Protein 6KZ1 (pdb70)

InterPro domains:
  IPR001478 PDZ domain [PF00595] (142-215)
  IPR001478 PDZ domain [PF00595] (287-356)
  IPR001478 PDZ domain [PF00595] (818-886)
  IPR001478 PDZ domain [PS50106] (140-215)
  IPR001478 PDZ domain [PS50106] (279-349)
  IPR001478 PDZ domain [PS50106] (816-887)
  IPR001478 PDZ domain [SM00228] (150-222)
  IPR001478 PDZ domain [SM00228] (288-360)
  IPR001478 PDZ domain [SM00228] (824-904)
  IPR033028 Whirlin, harmonin_N-like domain 2 [cd07357] (419-499)
  IPR036034 PDZ superfamily [G3DSA:2.30.42.10] (132-227)
  IPR036034 PDZ superfamily [G3DSA:2.30.42.10] (259-383)
  IPR036034 PDZ superfamily [G3DSA:2.30.42.10] (811-905)
  IPR036034 PDZ superfamily [SSF50156] (135-240)
  IPR036034 PDZ superfamily [SSF50156] (268-376)
  IPR036034 PDZ superfamily [SSF50156] (805-889)
  IPR047056 Whirlin, harmonin_N-like domain 1 [cd07356] (37-112)
  IPR051844 Sensory Perception USH2 Compl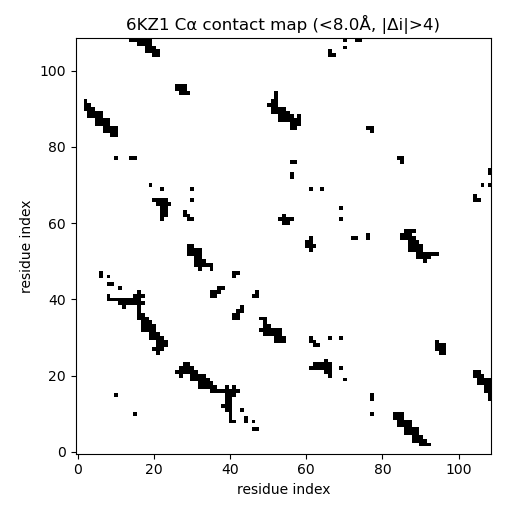ex Protein [PTHR23116] (30-905)

Foldseek 3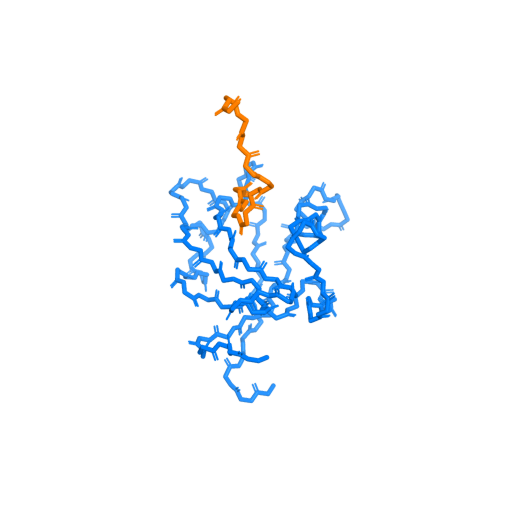Di:
DPFKDKAKFFQPAPAQQWDWDEDCPDQQNFIFTQDHDPRGRVVVRPPDDGQKTFQAKQNHGRHPPGPVRVVVVVVCQSPDPPDRIIITIIGNDGDGD/DPDDDDDPDDDD

Structure (mmCIF, N/CA/C/O backbone):
data_6KZ1
#
_entry.id   6KZ1
#
_cell.length_a   51.974
_cell.length_b   51.974
_cell.length_c   70.445
_cell.angle_alpha   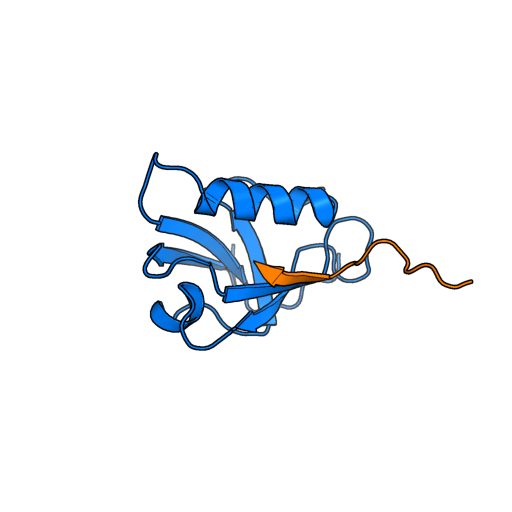90.000
_cell.angle_beta   90.000
_cell.angle_gamma   120.000
#
_symmetry.space_group_name_H-M   'P 31 2 1'
#
loop_
_entity.id
_entity.type
_entity.pdbx_description
1 polymer Whirlin
2 polymer 'Myosin XVa'
3 water water
#
loop_
_atom_site.group_PDB
_atom_site.id
_atom_site.type_symbol
_atom_site.label_atom_id
_atom_site.label_alt_id
_atom_site.label_comp_id
_atom_site.label_asym_id
_atom_site.label_entity_id
_atom_site.label_seq_id
_atom_site.pdbx_PDB_ins_code
_atom_site.Cartn_x
_atom_site.Cartn_y
_atom_site.Cartn_z
_atom_site.occupancy
_atom_site.B_iso_or_equiv
_atom_site.auth_seq_id
_atom_site.auth_comp_id
_atom_site.auth_asym_id
_atom_site.auth_atom_id
_atom_site.pdbx_PDB_model_num
ATOM 1 N N . GLY A 1 17 ? -3.690 15.670 13.963 1.00 73.13 811 GLY A N 1
ATOM 2 C CA . GLY A 1 17 ? -3.221 16.343 15.146 1.00 68.45 811 GLY A CA 1
ATOM 3 C C . GLY A 1 17 ? -4.077 17.508 15.440 1.00 57.58 811 GLY A C 1
ATOM 4 O O . GLY A 1 17 ? -4.909 17.891 14.613 1.00 48.56 811 GLY A O 1
ATOM 5 N N . PRO A 1 18 ? -3.856 18.090 16.699 1.00 44.24 812 PRO A N 1
ATOM 6 C CA . PRO A 1 18 ? -4.793 19.158 16.998 1.00 34.79 812 PRO A CA 1
ATOM 7 C C . PRO A 1 18 ? -4.793 20.223 15.954 1.00 36.95 812 PRO A C 1
ATOM 8 O O . PRO A 1 18 ? -3.752 20.596 15.500 1.00 35.37 812 PRO A O 1
ATOM 12 N N . GLY A 1 19 ? -5.969 20.686 15.597 1.00 36.94 813 GLY A N 1
ATOM 13 C CA . GLY A 1 19 ? -6.096 21.805 14.724 1.00 36.63 813 GLY A CA 1
ATOM 14 C C . GLY A 1 19 ? -6.334 21.458 13.268 1.00 32.58 813 GLY A C 1
ATOM 15 O O . GLY A 1 19 ? -6.489 22.336 12.493 1.00 35.53 813 GLY A O 1
ATOM 16 N N . SER A 1 20 ? -6.341 20.192 12.922 1.00 26.28 814 SER A N 1
ATOM 17 C CA . SER A 1 20 ? -6.579 19.803 11.551 1.00 24.35 814 SER A CA 1
ATOM 18 C C . SER A 1 20 ? -7.966 19.226 11.304 1.00 26.47 814 SER A C 1
ATOM 19 O O . SER A 1 20 ? -8.555 18.649 12.181 1.00 26.11 814 SER A O 1
ATOM 22 N N . THR A 1 21 ? -8.469 19.461 10.099 1.00 24.04 815 THR A N 1
ATOM 23 C CA . THR A 1 21 ? -9.810 19.003 9.717 1.00 26.63 815 THR A CA 1
ATOM 24 C C . THR A 1 21 ? -9.700 18.392 8.351 1.00 28.99 815 THR A C 1
ATOM 25 O O . THR A 1 21 ? -9.065 18.960 7.474 1.00 25.80 815 THR A O 1
ATOM 29 N N . LEU A 1 22 ? -10.326 17.236 8.146 1.00 27.47 816 LEU A N 1
ATOM 30 C CA . LEU A 1 22 ? -10.377 16.668 6.815 1.00 28.77 816 LEU A CA 1
ATOM 31 C C . LEU A 1 22 ? -11.641 17.150 6.131 1.00 27.30 816 LEU A C 1
ATOM 32 O O . LEU A 1 22 ? -12.725 16.915 6.618 1.00 29.45 816 LEU A O 1
ATOM 37 N N . VAL A 1 23 ? -11.466 17.852 5.008 1.00 23.23 817 VAL A N 1
ATOM 38 C CA . VAL A 1 23 ? -12.572 18.405 4.211 1.00 23.85 817 VAL A CA 1
ATOM 39 C C . VAL A 1 23 ? -12.709 17.716 2.851 1.00 25.90 817 VAL A C 1
ATOM 40 O O . VAL A 1 23 ? -11.771 17.692 2.052 1.00 25.07 817 VAL A O 1
ATOM 44 N N . ARG A 1 24 ? -13.867 17.125 2.608 1.00 22.65 818 ARG A N 1
ATOM 45 C CA . ARG A 1 24 ? -14.097 16.483 1.315 1.00 20.38 818 ARG A CA 1
ATOM 46 C C . ARG A 1 24 ? -14.877 17.430 0.420 1.00 25.04 818 ARG A C 1
ATOM 47 O O . ARG A 1 24 ? -16.043 17.745 0.687 1.00 26.11 818 ARG A O 1
ATOM 55 N N . VAL A 1 25 ? -14.240 17.875 -0.668 1.00 22.20 819 VAL A N 1
ATOM 56 C CA . VAL A 1 25 ? -14.834 18.855 -1.546 1.00 20.98 819 VAL A CA 1
ATOM 57 C C . VAL A 1 25 ? -15.365 18.162 -2.803 1.00 24.91 819 VAL A C 1
ATOM 58 O O . VAL A 1 25 ? -14.591 17.570 -3.553 1.00 23.32 819 VAL A O 1
ATOM 62 N N . LYS A 1 26 ? -16.683 18.199 -3.019 1.00 20.97 820 LYS A N 1
ATOM 63 C CA . LYS A 1 26 ? -17.264 17.657 -4.239 1.00 24.46 820 LYS A CA 1
ATOM 64 C C . LYS A 1 26 ? -16.841 18.475 -5.456 1.00 26.78 820 LYS A C 1
ATOM 65 O O . LYS A 1 26 ? -16.758 19.712 -5.384 1.00 25.65 820 LYS A O 1
ATOM 71 N N . LYS A 1 27 ? -16.552 17.790 -6.559 1.00 24.81 821 LYS A N 1
ATOM 72 C CA . LYS A 1 27 ? -16.191 18.470 -7.799 1.00 25.34 821 LYS A CA 1
ATOM 73 C C . LYS A 1 27 ? -17.460 18.977 -8.491 1.00 30.57 821 LYS A C 1
ATOM 74 O O . LYS A 1 27 ? -17.880 18.435 -9.521 1.00 38.18 821 LYS A O 1
ATOM 80 N N . SER A 1 28 ? -18.094 19.990 -7.897 1.00 29.88 822 SER A N 1
ATOM 81 C CA . SER A 1 28 ? -19.421 20.431 -8.317 1.00 29.94 822 SER A CA 1
ATOM 82 C C . SER A 1 28 ? -19.380 21.382 -9.501 1.00 33.10 822 SER A C 1
ATOM 83 O O . SER A 1 28 ? -20.396 21.567 -10.181 1.00 37.54 822 SER A O 1
ATOM 86 N N . ALA A 1 29 ? -18.220 21.976 -9.741 1.00 32.75 823 ALA A N 1
ATOM 87 C CA . ALA A 1 29 ? -18.030 22.972 -10.788 1.00 36.66 823 ALA A CA 1
ATOM 88 C C . ALA A 1 29 ? -16.867 22.560 -11.664 1.00 38.71 823 ALA A C 1
ATOM 89 O O . ALA A 1 29 ? -16.205 21.580 -11.372 1.00 39.81 823 ALA A O 1
ATOM 91 N N . ALA A 1 30 ? -16.602 23.308 -12.729 1.00 39.46 824 ALA A N 1
ATOM 92 C CA . ALA A 1 30 ? -15.518 22.950 -13.638 1.00 40.58 824 ALA A CA 1
ATOM 93 C C . ALA A 1 30 ? -14.115 23.255 -13.106 1.00 41.12 824 ALA A C 1
ATOM 94 O O . ALA A 1 30 ? -13.122 22.768 -13.653 1.00 39.06 824 ALA A O 1
ATOM 96 N N . THR A 1 31 ? -14.008 24.062 -12.043 1.00 35.41 825 THR A N 1
ATOM 97 C CA . THR A 1 31 ? -12.717 24.316 -11.421 1.00 33.10 825 THR A CA 1
ATOM 98 C C . THR A 1 31 ? -12.901 24.255 -9.927 1.00 27.11 825 THR A C 1
ATOM 99 O O . THR A 1 31 ? -14.024 24.204 -9.444 1.00 30.70 825 THR A O 1
ATOM 103 N N . LEU A 1 32 ? -11.790 24.238 -9.224 1.00 27.27 826 LEU A N 1
ATOM 104 C CA . LEU A 1 32 ? -11.817 24.250 -7.787 1.00 25.90 826 LEU A CA 1
ATOM 105 C C . LEU A 1 32 ? -12.191 25.641 -7.317 1.00 29.08 826 LEU A C 1
ATOM 106 O O . LEU A 1 32 ? -12.931 25.808 -6.347 1.00 33.81 826 LEU A O 1
ATOM 111 N N . GLY A 1 33 ? -11.663 26.643 -8.024 1.00 31.40 827 GLY A N 1
ATOM 112 C CA . GLY A 1 33 ? -11.977 28.032 -7.761 1.00 30.60 827 GLY A CA 1
ATOM 113 C C . GLY A 1 33 ? -11.267 28.523 -6.513 1.00 33.75 827 GLY A C 1
ATOM 114 O O . GLY A 1 33 ? -11.848 29.244 -5.706 1.00 36.00 827 GLY A O 1
ATOM 115 N N . ILE A 1 34 ? -10.020 28.108 -6.327 1.00 28.64 828 ILE A N 1
ATOM 116 C CA . ILE A 1 34 ? -9.200 28.702 -5.282 1.00 30.28 828 ILE A CA 1
ATOM 117 C C . ILE A 1 34 ? -7.878 29.153 -5.861 1.00 32.70 828 ILE A C 1
ATOM 118 O O . ILE A 1 34 ? -7.467 28.672 -6.932 1.00 30.74 828 ILE A O 1
ATOM 123 N N . ALA A 1 35 ? -7.271 30.128 -5.198 1.00 27.23 829 ALA A N 1
ATOM 124 C CA . ALA A 1 35 ? -5.873 30.483 -5.414 1.00 24.09 829 ALA A CA 1
ATOM 125 C C . ALA A 1 35 ? -5.089 30.038 -4.194 1.00 28.00 829 ALA A C 1
ATOM 126 O O . ALA A 1 35 ? -5.538 30.249 -3.047 1.00 26.97 829 ALA A O 1
ATOM 128 N N . ILE A 1 36 ? -3.908 29.465 -4.408 1.00 22.99 830 ILE A N 1
ATOM 129 C CA . ILE A 1 36 ? -3.052 29.083 -3.266 1.00 20.89 830 ILE A CA 1
ATOM 130 C C . ILE A 1 36 ? -1.664 29.702 -3.399 1.00 24.98 830 ILE A C 1
ATOM 131 O O . ILE A 1 36 ? -1.193 29.936 -4.534 1.00 26.88 830 ILE A O 1
ATOM 136 N N . GLU A 1 37 ? -1.030 29.957 -2.259 1.00 20.80 831 GLU A N 1
ATOM 137 C CA . GLU A 1 37 ? 0.293 30.546 -2.187 1.00 20.99 831 GLU A CA 1
ATOM 138 C C . GLU A 1 37 ? 1.149 29.697 -1.293 1.00 24.49 831 GLU A C 1
ATOM 139 O O . GLU A 1 37 ? 0.687 29.266 -0.250 1.00 27.83 831 GLU A O 1
ATOM 145 N N . GLY A 1 38 ? 2.416 29.518 -1.646 1.00 25.89 832 GLY A N 1
ATOM 146 C CA . GLY A 1 38 ? 3.332 28.886 -0.714 1.00 27.90 832 GLY A CA 1
ATOM 147 C C . GLY A 1 38 ? 3.759 27.494 -1.111 1.00 27.59 832 GLY A C 1
ATOM 148 O O . GLY A 1 38 ? 3.337 26.964 -2.149 1.00 28.45 832 GLY A O 1
ATOM 149 N N . GLY A 1 39 ? 4.588 26.889 -0.271 1.00 21.14 833 GLY A N 1
ATOM 150 C CA . GLY A 1 39 ? 5.212 25.629 -0.612 1.00 23.62 833 GLY A CA 1
ATOM 151 C C . GLY A 1 39 ? 6.617 25.663 -0.070 1.00 23.22 833 GLY A C 1
ATOM 152 O O . GLY A 1 39 ? 7.030 26.658 0.525 1.00 25.17 833 GLY A O 1
ATOM 153 N N . ALA A 1 40 ? 7.340 24.576 -0.284 1.00 25.30 834 ALA A N 1
ATOM 154 C CA . ALA A 1 40 ? 8.603 24.345 0.398 1.00 30.14 834 ALA A CA 1
ATOM 155 C C . ALA A 1 40 ? 9.615 25.447 0.101 1.00 35.39 834 ALA A C 1
ATOM 156 O O . ALA A 1 40 ? 9.684 25.963 -1.012 1.00 34.41 834 ALA A O 1
ATOM 158 N N . ASN A 1 41 ? 10.366 25.817 1.137 1.00 38.25 835 ASN A N 1
ATOM 159 C CA . ASN A 1 41 ? 11.395 26.854 1.065 1.00 50.13 835 ASN A CA 1
ATOM 160 C C . ASN A 1 41 ? 10.883 28.219 0.671 1.00 48.71 835 ASN A C 1
ATOM 161 O O . ASN A 1 41 ? 11.524 28.960 -0.079 1.00 50.65 835 ASN A O 1
ATOM 166 N N . THR A 1 42 ? 9.715 28.540 1.205 1.00 43.00 836 THR A N 1
ATOM 167 C CA . THR A 1 42 ? 9.173 29.875 1.138 1.00 39.95 836 THR A CA 1
ATOM 168 C C . THR A 1 42 ? 8.748 30.208 2.559 1.00 36.67 836 THR A C 1
ATOM 169 O O . THR A 1 42 ? 8.714 29.325 3.428 1.00 35.70 836 THR A O 1
ATOM 173 N N . ARG A 1 43 ? 8.438 31.472 2.804 1.00 35.82 837 ARG A N 1
ATOM 174 C CA . ARG A 1 43 ? 7.983 31.911 4.115 1.00 38.25 837 ARG A CA 1
ATOM 175 C C . ARG A 1 43 ? 6.668 31.241 4.506 1.00 37.21 837 ARG A C 1
ATOM 176 O O . ARG A 1 43 ? 6.288 31.256 5.678 1.00 40.97 837 ARG A O 1
ATOM 178 N N . GLN A 1 44 ? 5.982 30.653 3.517 1.00 34.81 838 GLN A N 1
ATOM 179 C CA . GLN A 1 44 ? 4.729 29.917 3.731 1.00 30.17 838 GLN A CA 1
ATOM 180 C C . GLN A 1 44 ? 4.948 28.481 3.256 1.00 30.85 838 GLN A C 1
ATOM 181 O O . GLN A 1 44 ? 4.725 28.163 2.059 1.00 31.42 838 GLN A O 1
ATOM 187 N N . PRO A 1 45 ? 5.477 27.614 4.146 1.00 23.97 839 PRO A N 1
ATOM 188 C CA . PRO A 1 45 ? 6.040 26.341 3.687 1.00 26.33 839 PRO A CA 1
ATOM 189 C C . PRO A 1 45 ? 5.016 25.302 3.266 1.00 28.03 839 PRO A C 1
ATOM 190 O O . PRO A 1 45 ? 5.337 24.386 2.515 1.00 28.37 839 PRO A O 1
ATOM 194 N N . LEU A 1 46 ? 3.787 25.464 3.735 1.00 29.40 840 LEU A N 1
ATOM 195 C CA . LEU A 1 46 ? 2.664 24.672 3.229 1.00 27.41 840 LEU A CA 1
ATOM 196 C C . LEU A 1 46 ? 1.695 25.637 2.584 1.00 27.25 840 LEU A C 1
ATOM 197 O O . LEU A 1 46 ? 1.556 26.756 3.072 1.00 28.13 840 LEU A O 1
ATOM 202 N N . PRO A 1 47 ? 1.021 25.221 1.490 1.00 23.74 841 PRO A N 1
ATOM 203 C CA . PRO A 1 47 ? 0.185 26.171 0.767 1.00 21.11 841 PRO A CA 1
ATOM 204 C C . PRO A 1 47 ? -1.007 26.732 1.528 1.00 20.99 841 PRO A C 1
ATOM 205 O O . PRO A 1 47 ? -1.751 26.010 2.186 1.00 23.03 841 PRO A O 1
ATOM 209 N N . ARG A 1 48 ? -1.222 28.024 1.373 1.00 21.75 842 ARG A N 1
ATOM 210 C CA . ARG A 1 48 ? -2.337 28.698 2.009 1.00 19.36 842 ARG A CA 1
ATOM 211 C C . ARG A 1 48 ? -3.382 29.086 1.008 1.00 23.49 842 ARG A C 1
ATOM 212 O O . ARG A 1 48 ? -3.015 29.501 -0.105 1.00 24.56 842 ARG A O 1
ATOM 220 N N . ILE A 1 49 ? -4.673 28.936 1.355 1.00 18.69 843 ILE A N 1
ATOM 221 C CA . ILE A 1 49 ? -5.697 29.411 0.428 1.00 19.98 843 ILE A CA 1
ATOM 222 C C . ILE A 1 49 ? -5.780 30.931 0.490 1.00 24.00 843 ILE A C 1
ATOM 223 O O . ILE A 1 49 ? -6.025 31.509 1.551 1.00 24.08 843 ILE A O 1
ATOM 228 N N . VAL A 1 50 ? -5.537 31.590 -0.639 1.00 21.94 844 VAL A N 1
ATOM 229 C CA . VAL A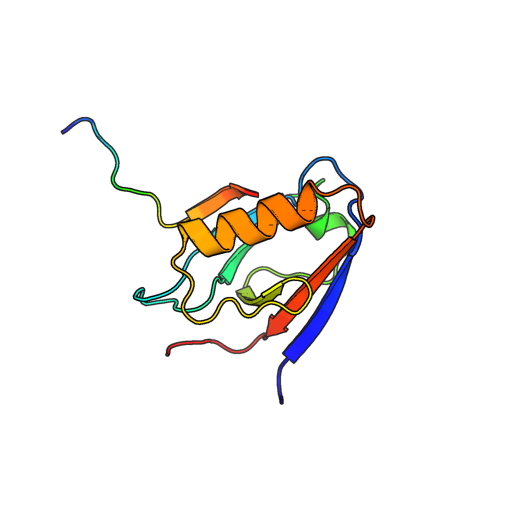 1 50 ? -5.574 33.063 -0.598 1.00 25.31 844 VAL A CA 1
ATOM 230 C C . VAL A 1 50 ? -6.878 33.672 -1.142 1.00 29.38 844 VAL A C 1
ATOM 231 O O . 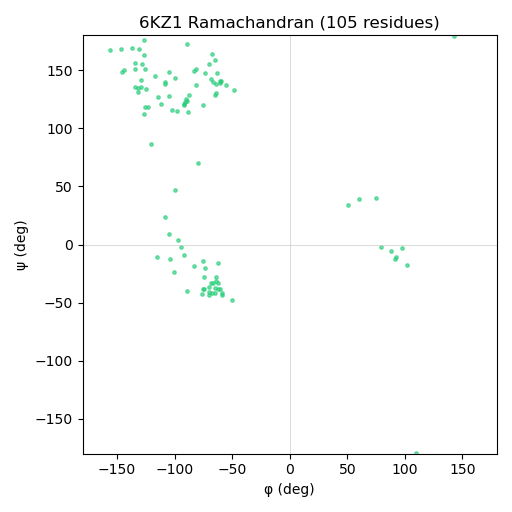VAL A 1 50 ? -7.213 34.810 -0.769 1.00 29.55 844 VAL A O 1
ATOM 235 N N . THR A 1 51 ? -7.602 32.940 -1.997 1.00 26.16 845 THR A N 1
ATOM 236 C CA . THR A 1 51 ? -8.899 33.385 -2.529 1.00 25.54 845 THR A CA 1
ATOM 237 C C . THR A 1 51 ? -9.829 32.200 -2.724 1.00 27.39 845 THR A C 1
ATOM 238 O O . THR A 1 51 ? -9.357 31.102 -3.042 1.00 27.42 845 THR A O 1
ATOM 242 N N . ILE A 1 52 ? -11.144 32.427 -2.560 1.00 26.56 846 ILE A N 1
ATOM 243 C CA . ILE A 1 52 ? -12.164 31.433 -2.915 1.00 26.54 846 ILE A CA 1
ATOM 244 C C . ILE A 1 52 ? -13.148 32.131 -3.848 1.00 32.40 846 ILE A C 1
ATOM 245 O O . ILE A 1 52 ? -13.853 33.060 -3.450 1.00 34.10 846 ILE A O 1
ATOM 250 N N . GLN A 1 53 ? -13.157 31.714 -5.106 1.00 29.16 847 GLN A N 1
ATOM 251 C CA . GLN A 1 53 ? -14.038 32.345 -6.087 1.00 32.58 847 GLN A CA 1
ATOM 252 C C . GLN A 1 53 ? -15.475 31.835 -6.060 1.00 33.34 847 GLN A C 1
ATOM 253 O O . GLN A 1 53 ? -15.726 30.617 -5.996 1.00 33.91 847 GLN A O 1
ATOM 259 N N . ARG A 1 54 ? -16.427 32.764 -6.166 1.00 35.20 848 ARG A N 1
ATOM 260 C CA . ARG A 1 54 ? -17.838 32.388 -6.244 1.00 40.10 848 ARG A CA 1
ATOM 261 C C . ARG A 1 54 ? -18.019 31.533 -7.483 1.00 42.45 848 ARG A C 1
ATOM 262 O O . ARG A 1 54 ? -17.383 31.793 -8.499 1.00 40.07 848 ARG A O 1
ATOM 264 N N . GLY A 1 55 ? -18.838 30.489 -7.388 1.00 43.74 849 GLY A N 1
ATOM 265 C CA . GLY A 1 55 ? -19.100 29.650 -8.541 1.00 45.90 849 GLY A CA 1
ATOM 266 C C . GLY A 1 55 ? -18.178 28.458 -8.703 1.00 44.68 849 GLY A C 1
ATOM 267 O O . GLY A 1 55 ? -18.438 27.573 -9.507 1.00 44.63 849 GLY A O 1
ATOM 268 N N . GLY A 1 56 ? -17.088 28.424 -7.948 1.00 36.20 850 GLY A N 1
ATOM 269 C CA . GLY A 1 56 ? -16.176 27.298 -8.042 1.00 33.33 850 GLY A CA 1
ATOM 270 C C . GLY A 1 56 ? -16.572 26.198 -7.082 1.00 31.48 850 GLY A C 1
ATOM 271 O O . GLY A 1 56 ? -17.456 26.398 -6.249 1.00 32.90 850 GLY A O 1
ATOM 272 N N . SER A 1 57 ? -15.904 25.047 -7.184 1.00 26.39 851 SER A N 1
ATOM 273 C CA . SER A 1 57 ? -16.255 23.903 -6.347 1.00 25.56 851 SER A CA 1
ATOM 274 C C . SER A 1 57 ? -16.055 24.217 -4.877 1.00 28.00 851 SER A C 1
ATOM 275 O O . SER A 1 57 ? -16.819 23.766 -4.039 1.00 29.54 851 SER A O 1
ATOM 278 N N . ALA A 1 58 ? -14.997 24.952 -4.559 1.00 22.71 852 ALA A N 1
ATOM 279 C CA . ALA A 1 58 ? -14.715 25.212 -3.157 1.00 21.34 852 ALA A CA 1
ATOM 280 C C . ALA A 1 58 ? -15.780 26.107 -2.527 1.00 25.54 852 ALA A C 1
ATOM 281 O O . ALA A 1 58 ? -16.200 25.889 -1.357 1.00 28.08 852 ALA A O 1
ATOM 283 N N . HIS A 1 59 ? -16.210 27.130 -3.264 1.00 26.61 853 HIS A N 1
ATOM 284 C CA . HIS A 1 59 ? -17.250 28.013 -2.758 1.00 30.01 853 HIS A CA 1
ATOM 285 C C . HIS A 1 59 ? -18.529 27.206 -2.504 1.00 33.58 853 HIS A C 1
ATOM 286 O O . HIS A 1 59 ? -19.248 27.456 -1.541 1.00 36.00 853 HIS A O 1
ATOM 293 N N . ASN A 1 60 ? -18.814 26.248 -3.380 1.00 35.20 854 ASN A N 1
ATOM 294 C CA . ASN A 1 60 ? -20.057 25.479 -3.268 1.00 36.79 854 ASN A CA 1
ATOM 295 C C . ASN A 1 60 ? -20.068 24.603 -2.017 1.00 35.94 854 ASN A C 1
ATOM 296 O O . ASN A 1 60 ? -21.104 24.338 -1.403 1.00 39.55 854 ASN A O 1
ATOM 301 N N . CYS A 1 61 ? -18.894 24.134 -1.665 1.00 35.58 855 CYS A N 1
ATOM 302 C CA . CYS A 1 61 ? -18.735 23.212 -0.565 1.00 37.23 855 CYS A CA 1
ATOM 303 C C . CYS A 1 61 ? -18.999 23.905 0.774 1.00 41.58 855 CYS A C 1
ATOM 304 O O . CYS A 1 61 ? -19.618 23.331 1.669 1.00 45.76 855 CYS A O 1
ATOM 307 N N . GLY A 1 62 ? -18.524 25.127 0.909 1.00 38.31 856 GLY A N 1
ATOM 308 C CA . GLY A 1 62 ? -18.700 25.869 2.129 1.00 40.60 856 GLY A CA 1
ATOM 309 C C . GLY A 1 62 ? -17.778 25.543 3.283 1.00 41.40 856 GLY A C 1
ATOM 310 O O . GLY A 1 62 ? -17.881 26.158 4.305 1.00 43.16 856 GLY A O 1
ATOM 311 N N . GLN A 1 63 ? -16.897 24.580 3.124 1.00 38.38 857 GLN A N 1
ATOM 312 C CA . GLN A 1 63 ? -16.059 24.164 4.216 1.00 38.95 857 GLN A CA 1
ATOM 313 C C . GLN A 1 63 ? -14.647 24.653 4.115 1.00 31.35 857 GLN A C 1
ATOM 314 O O . GLN A 1 63 ? -13.938 24.517 5.052 1.00 34.47 857 GLN A O 1
ATOM 320 N N . LEU A 1 64 ? -14.249 25.170 2.974 1.00 28.67 858 LEU A N 1
ATOM 321 C CA . LEU A 1 64 ? -12.918 25.705 2.817 1.00 27.95 858 LEU A CA 1
ATOM 322 C C . LEU A 1 64 ? -12.992 27.200 2.961 1.00 29.19 858 LEU A C 1
ATOM 323 O O . LEU A 1 64 ? -13.930 27.780 2.544 1.00 30.43 858 LEU A O 1
ATOM 328 N N . LYS A 1 65 ? -11.984 27.797 3.570 1.00 26.85 859 LYS A N 1
ATOM 329 C CA . LYS A 1 65 ? -11.955 29.223 3.822 1.00 26.35 859 LYS A CA 1
ATOM 330 C C . LYS A 1 65 ? -10.623 29.859 3.463 1.00 24.70 859 LYS A C 1
ATOM 331 O O . LYS A 1 65 ? -9.589 29.205 3.499 1.00 24.29 859 LYS A O 1
ATOM 3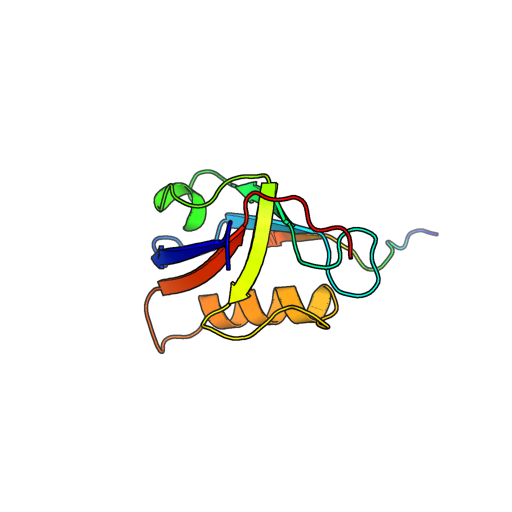37 N N . VAL A 1 66 ? -10.661 31.165 3.190 1.00 23.72 860 VAL A N 1
ATOM 338 C CA . VAL A 1 66 ? -9.442 31.914 2.955 1.00 23.24 860 VAL A CA 1
ATOM 339 C C . VAL A 1 66 ? -8.628 31.898 4.218 1.00 24.85 860 VAL A C 1
ATOM 340 O O . VAL A 1 66 ? -9.154 32.162 5.289 1.00 26.72 860 VAL A O 1
ATOM 344 N N . GLY A 1 67 ? -7.353 31.558 4.111 1.00 23.55 861 GLY A N 1
ATOM 345 C CA . GLY A 1 67 ? -6.534 31.364 5.290 1.00 23.98 861 GLY A CA 1
ATOM 346 C C . GLY A 1 67 ? -6.272 29.919 5.698 1.00 22.66 861 GLY A C 1
ATOM 347 O O . GLY A 1 67 ? -5.332 29.657 6.447 1.00 25.35 861 GLY A O 1
ATOM 348 N N . HIS A 1 68 ? -7.070 28.982 5.192 1.00 21.42 862 HIS A N 1
ATOM 349 C CA . HIS A 1 68 ? -6.767 27.573 5.459 1.00 20.27 862 HIS A CA 1
ATOM 350 C C . HIS A 1 68 ? -5.407 27.214 4.903 1.00 23.56 862 HIS A C 1
ATOM 351 O O . HIS A 1 68 ? -5.069 27.597 3.783 1.00 24.27 862 HIS A O 1
ATOM 358 N N . VAL A 1 69 ? -4.654 26.433 5.655 1.00 20.41 863 VAL A N 1
ATOM 359 C CA . VAL A 1 69 ? -3.398 25.913 5.167 1.00 21.70 863 VAL A CA 1
ATOM 360 C C . VAL A 1 69 ? -3.607 24.442 4.825 1.00 21.57 863 VAL A C 1
ATOM 361 O O . VAL A 1 69 ? -4.176 23.688 5.605 1.00 21.32 863 VAL A O 1
ATOM 365 N N . ILE A 1 70 ? -3.234 24.065 3.600 1.00 18.45 864 ILE A N 1
ATOM 366 C CA . ILE A 1 70 ? -3.449 22.700 3.118 1.00 19.04 864 ILE A CA 1
ATOM 367 C C . ILE A 1 70 ? -2.272 21.799 3.474 1.00 25.19 864 ILE A C 1
ATOM 368 O O . ILE A 1 70 ? -1.135 22.019 3.026 1.00 23.59 864 ILE A O 1
ATOM 373 N N . LEU A 1 71 ? -2.529 20.811 4.338 1.00 22.49 865 LEU A N 1
ATOM 374 C CA . LEU A 1 71 ? -1.498 19.893 4.823 1.00 22.55 865 LEU A CA 1
ATOM 375 C C . LEU A 1 71 ? -1.334 18.640 3.935 1.00 24.29 865 LEU A C 1
ATOM 376 O O . LEU A 1 71 ? -0.210 18.156 3.711 1.00 24.99 865 LEU A O 1
ATOM 381 N N . GLU A 1 72 ? -2.453 18.101 3.472 1.00 23.68 866 GLU A N 1
ATOM 382 C CA . GLU A 1 72 ? -2.469 16.873 2.666 1.00 24.02 866 GLU A CA 1
ATOM 383 C C . GLU A 1 72 ? -3.544 16.931 1.613 1.00 22.66 866 GLU A C 1
ATOM 384 O O . GLU A 1 72 ? -4.587 17.543 1.831 1.00 24.64 866 GLU A O 1
ATOM 390 N N . VAL A 1 73 ? -3.321 16.257 0.478 1.00 21.83 867 VAL A N 1
ATOM 391 C CA . VAL A 1 73 ? -4.310 16.188 -0.589 1.00 22.14 867 VAL A CA 1
ATOM 392 C C . VAL A 1 73 ? -4.522 14.710 -0.859 1.00 26.00 867 VAL A C 1
ATOM 393 O O . VAL A 1 73 ? -3.570 14.027 -1.239 1.00 26.14 867 VAL A O 1
ATOM 397 N N . ASN A 1 74 ? -5.750 14.218 -0.664 1.00 23.56 868 ASN A N 1
ATOM 398 C CA . ASN A 1 74 ? -6.034 12.793 -0.829 1.00 23.01 868 ASN A CA 1
ATOM 399 C C . ASN A 1 74 ? -5.051 11.909 -0.058 1.00 28.97 868 ASN A C 1
ATOM 400 O O . ASN A 1 74 ? -4.732 10.783 -0.461 1.00 31.67 868 ASN A O 1
ATOM 405 N N . GLY A 1 75 ? -4.617 12.409 1.092 1.00 29.18 869 GLY A N 1
ATOM 406 C CA . GLY A 1 75 ? -3.737 11.635 1.946 1.00 32.79 869 GLY A CA 1
ATOM 407 C C . GLY A 1 75 ? -2.261 11.802 1.636 1.00 35.47 869 GLY A C 1
ATOM 408 O O . GLY A 1 75 ? -1.412 11.263 2.360 1.00 35.13 869 GLY A O 1
ATOM 409 N N . LEU A 1 76 ? -1.944 12.525 0.561 1.00 32.29 870 LEU A N 1
ATOM 410 C CA . LEU A 1 76 ? -0.542 12.809 0.217 1.00 36.25 870 LEU A CA 1
ATOM 411 C C . LEU A 1 76 ? -0.051 14.100 0.889 1.00 31.76 870 LEU A C 1
ATOM 412 O O . LEU A 1 76 ? -0.642 15.152 0.696 1.00 29.05 870 LEU A O 1
ATOM 417 N N . THR A 1 77 ? 1.035 14.028 1.666 1.00 30.18 871 THR A N 1
ATOM 418 C CA . THR A 1 77 ? 1.514 15.238 2.331 1.00 28.70 871 THR A CA 1
ATOM 419 C C . THR A 1 77 ? 2.068 16.246 1.321 1.00 30.62 871 THR A C 1
ATOM 420 O O . THR A 1 77 ? 2.682 15.888 0.315 1.00 32.73 871 THR A O 1
ATOM 424 N N . LEU A 1 78 ? 1.817 17.522 1.588 1.00 26.11 872 LEU A N 1
ATOM 425 C CA . LEU A 1 78 ? 2.414 18.571 0.786 1.00 26.09 872 LEU A CA 1
ATOM 426 C C . LEU A 1 78 ? 3.709 19.091 1.413 1.00 29.40 872 LEU A C 1
ATOM 427 O O . LEU A 1 78 ? 4.331 19.978 0.834 1.00 28.67 872 LEU A O 1
ATOM 432 N N . ARG A 1 79 ? 4.096 18.572 2.593 1.00 27.05 873 ARG A N 1
ATOM 433 C CA . ARG A 1 79 ? 5.344 19.016 3.222 1.00 29.09 873 ARG A CA 1
ATOM 434 C C . ARG A 1 79 ? 6.493 18.600 2.318 1.00 32.21 873 ARG A C 1
ATOM 435 O O . ARG A 1 79 ? 6.569 17.449 1.892 1.00 32.04 873 ARG A O 1
ATOM 443 N N . GLY A 1 80 ? 7.373 19.541 1.991 1.00 30.82 874 GLY A N 1
ATOM 444 C CA . GLY A 1 80 ? 8.514 19.209 1.168 1.00 31.72 874 GLY A CA 1
ATOM 445 C C . GLY A 1 80 ? 8.248 19.426 -0.305 1.00 31.57 874 GLY A C 1
ATOM 446 O O . GLY A 1 80 ? 9.181 19.383 -1.101 1.00 36.26 874 GLY A O 1
ATOM 447 N N . LYS A 1 81 ? 6.991 19.668 -0.684 1.00 26.41 875 LYS A N 1
ATOM 448 C CA . LYS A 1 81 ? 6.665 19.910 -2.091 1.00 28.45 875 LYS A CA 1
ATOM 449 C C . LYS A 1 81 ? 6.820 21.381 -2.404 1.00 32.46 875 LYS A C 1
ATOM 450 O O . LYS A 1 81 ? 6.257 22.226 -1.714 1.00 28.54 875 LYS A O 1
ATOM 456 N N . GLU A 1 82 ? 7.568 21.685 -3.456 1.00 31.42 876 GLU A N 1
ATOM 457 C CA . GLU A 1 82 ? 7.704 23.056 -3.918 1.00 29.49 876 GLU A CA 1
ATOM 458 C C . GLU A 1 82 ? 6.349 23.557 -4.414 1.00 29.32 876 GLU A C 1
ATOM 459 O O . GLU A 1 82 ? 5.458 22.760 -4.679 1.00 29.63 876 GLU A O 1
ATOM 465 N N . HIS A 1 83 ? 6.151 24.872 -4.469 1.00 27.35 877 HIS A N 1
ATOM 466 C CA . HIS A 1 83 ? 4.847 25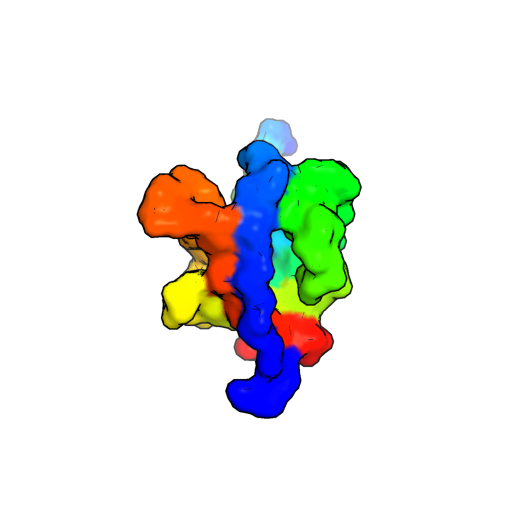.397 -4.861 1.00 27.13 877 HIS A CA 1
ATOM 467 C C . HIS A 1 83 ? 4.310 24.770 -6.158 1.00 25.73 877 HIS A C 1
ATOM 468 O O . HIS A 1 83 ? 3.153 24.354 -6.191 1.00 26.18 877 HIS A O 1
ATOM 475 N N . ARG A 1 84 ? 5.131 24.686 -7.212 1.00 26.79 878 ARG A N 1
ATOM 476 C CA . ARG A 1 84 ? 4.619 24.168 -8.470 1.00 25.66 878 ARG A CA 1
ATOM 477 C C . ARG A 1 84 ? 4.192 22.709 -8.371 1.00 31.33 878 ARG A C 1
ATOM 478 O O . ARG A 1 84 ? 3.251 22.277 -9.069 1.00 35.91 878 ARG A O 1
ATOM 486 N N . GLU A 1 85 ? 4.864 21.946 -7.511 1.00 30.37 879 GLU A N 1
ATOM 487 C CA . GLU A 1 85 ? 4.544 20.541 -7.359 1.00 35.53 879 GLU A CA 1
ATOM 488 C C . GLU A 1 85 ? 3.274 20.388 -6.556 1.00 30.22 879 GLU A C 1
ATOM 489 O O . GLU A 1 85 ? 2.431 19.573 -6.896 1.00 30.58 879 GLU A O 1
ATOM 495 N N . ALA A 1 86 ? 3.136 21.167 -5.483 1.00 26.01 880 ALA A N 1
ATOM 496 C CA . ALA A 1 86 ? 1.890 21.147 -4.725 1.00 23.66 880 ALA A CA 1
ATOM 497 C C . ALA A 1 86 ? 0.690 21.525 -5.595 1.00 26.58 880 ALA A C 1
ATOM 498 O O . ALA A 1 86 ? -0.380 20.894 -5.527 1.00 24.37 880 ALA A O 1
ATOM 500 N N . ALA A 1 87 ? 0.842 22.559 -6.413 1.00 26.31 881 ALA A N 1
ATOM 501 C CA . ALA A 1 87 ? -0.283 22.966 -7.238 1.00 28.66 881 ALA A CA 1
ATOM 502 C C . ALA A 1 87 ? -0.632 21.873 -8.238 1.00 29.68 881 ALA A C 1
ATOM 503 O O . ALA A 1 87 ? -1.815 21.601 -8.514 1.00 28.91 881 ALA A O 1
ATOM 505 N N . ARG A 1 88 ? 0.388 21.213 -8.767 1.00 29.25 882 ARG A N 1
ATOM 506 C CA . ARG A 1 88 ? 0.135 20.175 -9.752 1.00 32.14 882 ARG A CA 1
ATOM 507 C C . ARG A 1 88 ? -0.560 18.984 -9.120 1.00 29.63 882 ARG A C 1
ATOM 508 O O . ARG A 1 88 ? -1.406 18.353 -9.742 1.00 28.43 882 ARG A O 1
ATOM 516 N N . ILE A 1 89 ? -0.244 18.704 -7.849 1.00 26.28 883 ILE A N 1
ATOM 517 C CA . ILE A 1 89 ? -0.895 17.594 -7.176 1.00 26.04 883 ILE A CA 1
ATOM 518 C C . ILE A 1 89 ? -2.365 17.877 -7.043 1.00 29.16 883 ILE A C 1
ATOM 519 O O . ILE A 1 89 ? -3.193 16.997 -7.232 1.00 29.96 883 ILE A O 1
ATOM 524 N N . ILE A 1 90 ? -2.690 19.118 -6.697 1.00 25.46 884 ILE A N 1
ATOM 525 C CA . ILE A 1 90 ? -4.083 19.488 -6.486 1.00 22.27 884 ILE A CA 1
ATOM 526 C C . ILE A 1 90 ? -4.839 19.502 -7.803 1.00 24.88 884 ILE A C 1
ATOM 527 O O . ILE A 1 90 ? -5.958 18.987 -7.928 1.00 26.09 884 ILE A O 1
ATOM 532 N N . ALA A 1 91 ? -4.216 20.061 -8.832 1.00 26.13 885 ALA A N 1
ATOM 533 C CA . ALA A 1 91 ? -4.827 20.048 -10.166 1.00 24.43 885 ALA A CA 1
ATOM 534 C C . ALA A 1 91 ? -5.109 18.639 -10.675 1.00 27.20 885 ALA A C 1
ATOM 535 O O . ALA A 1 91 ? -6.174 18.367 -11.217 1.00 30.67 885 ALA A O 1
ATOM 537 N N . GLU A 1 92 ? -4.170 17.730 -10.459 1.00 28.72 886 GLU A N 1
ATOM 538 C CA . GLU A 1 92 ? -4.340 16.363 -10.924 1.00 34.66 886 GLU A CA 1
ATOM 539 C C . GLU A 1 92 ? -5.411 15.653 -10.117 1.00 33.58 886 GLU A C 1
ATOM 540 O O . GLU A 1 92 ? -6.167 14.848 -10.658 1.00 34.20 886 GLU A O 1
ATOM 546 N N . ALA A 1 93 ? -5.474 15.958 -8.823 1.00 29.62 887 ALA A N 1
ATOM 547 C CA . ALA A 1 93 ? -6.541 15.452 -7.977 1.00 25.43 887 ALA A CA 1
ATOM 548 C C . ALA A 1 93 ? -7.919 15.955 -8.437 1.00 26.74 887 ALA A C 1
ATOM 549 O O . ALA A 1 93 ? -8.909 15.238 -8.292 1.00 26.36 887 ALA A O 1
ATOM 551 N N . PHE A 1 94 ? -8.006 17.171 -8.979 1.00 26.09 888 PHE A N 1
ATOM 552 C CA . PHE A 1 94 ? -9.309 17.675 -9.453 1.00 24.81 888 PHE A CA 1
ATOM 553 C C . PHE A 1 94 ? -9.701 17.022 -10.783 1.00 28.28 888 PHE A C 1
ATOM 554 O O . PHE A 1 94 ? -10.882 16.685 -11.015 1.00 28.71 888 PHE A O 1
ATOM 562 N N . LYS A 1 95 ? -8.702 16.817 -11.635 1.00 30.28 889 LYS A N 1
ATOM 563 C CA . LYS A 1 95 ? -8.919 16.334 -13.000 1.00 30.54 889 LYS A CA 1
ATOM 564 C C . LYS A 1 95 ? -9.269 14.863 -13.028 1.00 31.52 889 LYS A C 1
ATOM 565 O O . LYS A 1 95 ? -9.915 14.392 -13.986 1.00 37.78 889 LYS A O 1
ATOM 571 N N . THR A 1 96 ? -8.797 14.100 -12.042 1.00 28.48 890 THR A N 1
ATOM 572 C CA . THR A 1 96 ? -8.941 12.643 -12.161 1.00 31.55 890 THR A CA 1
ATOM 573 C C . THR A 1 96 ? -10.394 12.180 -12.193 1.00 30.07 890 THR A C 1
ATOM 574 O O . THR A 1 96 ? -11.258 12.753 -11.548 1.00 30.01 890 THR A O 1
ATOM 578 N N . LYS A 1 97 ? -10.652 11.113 -12.918 1.00 33.29 891 LYS A N 1
ATOM 579 C CA . LYS A 1 97 ? -11.978 10.571 -13.003 1.00 33.82 891 LYS A CA 1
ATOM 580 C C . LYS A 1 97 ? -12.187 9.428 -12.036 1.00 33.46 891 LYS A C 1
ATOM 581 O O . LYS A 1 97 ? -13.229 8.866 -11.986 1.00 35.16 891 LYS A O 1
ATOM 587 N N . ASP A 1 98 ? -11.195 9.142 -11.224 1.00 34.50 892 ASP A N 1
ATOM 588 C CA . ASP A 1 98 ? -11.280 8.059 -10.239 1.00 36.69 892 ASP A CA 1
ATOM 589 C C . ASP A 1 98 ? -12.345 8.293 -9.164 1.00 34.29 892 ASP A C 1
ATOM 590 O O . ASP A 1 98 ? -12.890 7.340 -8.608 1.00 37.76 892 ASP A O 1
ATOM 595 N N . ARG A 1 99 ? -12.626 9.559 -8.882 1.00 32.10 893 ARG A N 1
ATOM 596 C CA . ARG A 1 99 ? -13.585 9.916 -7.857 1.00 27.93 893 ARG A CA 1
ATOM 597 C C . ARG A 1 99 ? -14.147 11.305 -8.128 1.00 26.09 893 ARG A C 1
ATOM 598 O O . ARG A 1 99 ? -13.611 12.046 -8.941 1.00 27.99 893 ARG A O 1
ATOM 606 N N . ASP A 1 100 ? -15.225 11.665 -7.425 1.00 26.39 894 ASP A N 1
ATOM 607 C CA . ASP A 1 100 ? -15.877 12.933 -7.732 1.00 25.68 894 ASP A CA 1
ATOM 608 C C . ASP A 1 100 ? -15.658 13.978 -6.644 1.00 25.46 894 ASP A C 1
ATOM 609 O O . ASP A 1 100 ? -16.426 14.944 -6.535 1.00 24.56 894 ASP A O 1
ATOM 614 N N . TYR A 1 101 ? -14.580 13.807 -5.876 1.00 23.37 895 TYR A N 1
ATOM 615 C CA . TYR A 1 101 ? -14.250 14.751 -4.805 1.00 21.38 895 TYR A CA 1
ATOM 616 C C . TYR A 1 101 ? -12.745 14.848 -4.673 1.00 21.87 895 TYR A C 1
ATOM 617 O O . TYR A 1 101 ? -12.034 14.033 -5.266 1.00 21.72 895 TYR A O 1
ATOM 626 N N . ILE A 1 102 ? -12.286 15.836 -3.911 1.00 21.89 896 ILE A N 1
ATOM 627 C CA . ILE A 1 102 ? -10.899 15.881 -3.429 1.00 21.85 896 ILE A CA 1
ATOM 628 C C . ILE A 1 102 ? -10.920 16.004 -1.921 1.00 23.77 896 ILE A C 1
ATOM 629 O O . ILE A 1 102 ? -11.658 16.820 -1.398 1.00 24.30 896 ILE A O 1
ATOM 634 N N . ASP A 1 103 ? -10.106 15.207 -1.239 1.00 22.05 897 ASP A N 1
ATOM 635 C CA . ASP A 1 103 ? -9.953 15.317 0.213 1.00 22.79 897 ASP A CA 1
ATOM 636 C C . ASP A 1 103 ? -8.815 16.261 0.551 1.00 27.19 897 ASP A C 1
ATOM 637 O O . ASP A 1 103 ? -7.693 16.023 0.129 1.00 29.81 897 ASP A O 1
ATOM 642 N N . PHE A 1 104 ? -9.081 17.317 1.324 1.00 24.53 898 PHE A N 1
ATOM 643 C CA . PHE A 1 104 ? -8.008 18.216 1.769 1.00 19.40 898 PHE A CA 1
ATOM 644 C C . PHE A 1 104 ? -7.872 18.125 3.257 1.00 23.17 898 PHE A C 1
ATOM 645 O O . PHE A 1 104 ? -8.866 18.312 3.945 1.00 24.33 898 PHE A O 1
ATOM 653 N N . LEU A 1 105 ? -6.679 17.873 3.778 1.00 20.20 899 LEU A N 1
ATOM 654 C CA . LEU A 1 105 ? -6.505 18.022 5.225 1.00 20.55 899 LEU A CA 1
ATOM 655 C C . LEU A 1 105 ? -6.042 19.438 5.432 1.00 23.29 899 LEU A C 1
ATOM 656 O O . LEU A 1 105 ? -5.011 19.843 4.874 1.00 23.39 899 LEU A O 1
ATOM 661 N N . VAL A 1 106 ? -6.787 20.217 6.204 1.00 22.23 900 VAL A N 1
ATOM 662 C CA . VAL A 1 106 ? -6.444 21.630 6.347 1.00 19.69 900 VAL A CA 1
ATOM 663 C C . VAL A 1 106 ? -6.305 22.006 7.809 1.00 21.30 900 VAL A C 1
ATOM 664 O O . VAL A 1 106 ? -6.764 21.285 8.706 1.00 23.83 900 VAL A O 1
ATOM 668 N N . THR A 1 107 ? -5.674 23.142 8.054 1.00 19.79 901 THR A N 1
ATOM 669 C CA . THR A 1 107 ? -5.582 23.639 9.456 1.00 20.51 901 THR A CA 1
ATOM 670 C C . THR A 1 107 ? -5.914 25.138 9.439 1.00 19.53 901 THR A C 1
ATOM 671 O O . THR A 1 107 ? -5.693 25.838 8.428 1.00 22.47 901 THR A O 1
ATOM 675 N N . GLU A 1 108 ? -6.458 25.630 10.550 1.00 28.33 902 GLU A N 1
ATOM 676 C CA . GLU A 1 108 ? -6.714 27.049 10.670 1.00 27.89 902 GLU A CA 1
ATOM 677 C C . GLU A 1 108 ? -5.523 27.734 11.309 1.00 36.43 902 GLU A C 1
ATOM 678 O O . GLU A 1 108 ? -5.475 28.959 11.371 1.00 37.59 902 GLU A O 1
ATOM 684 N N . PHE A 1 109 ? -4.574 26.943 11.800 1.00 30.31 903 PHE A N 1
ATOM 685 C CA . PHE A 1 109 ? -3.354 27.509 12.401 1.00 29.43 903 PHE A CA 1
ATOM 686 C C . PHE A 1 109 ? -2.471 28.130 11.321 1.00 27.27 903 PHE A C 1
ATOM 687 O O . PHE A 1 109 ? -2.532 27.755 10.147 1.00 27.32 903 PHE A O 1
ATOM 695 N N . ASN A 1 110 ? -1.634 29.082 11.727 1.00 27.00 904 ASN A N 1
ATOM 696 C CA . ASN A 1 110 ? -0.576 29.523 10.837 1.00 27.56 904 ASN A CA 1
ATOM 697 C C . ASN A 1 110 ? 0.471 28.440 10.785 1.00 27.40 904 ASN A C 1
ATOM 698 O O . ASN A 1 110 ? 0.692 27.716 11.770 1.00 30.01 904 ASN A O 1
ATOM 703 N N . VAL A 1 111 ? 1.122 28.302 9.644 1.00 25.91 905 VAL A N 1
ATOM 704 C CA . VAL A 1 111 ? 2.202 27.340 9.577 1.00 27.89 905 VAL A CA 1
ATOM 705 C C . VAL A 1 111 ? 3.420 28.140 9.148 1.00 31.67 905 VAL A C 1
ATOM 706 O O . VAL A 1 111 ? 3.426 28.738 8.064 1.00 31.23 905 VAL A O 1
ATOM 710 N N . MET A 1 112 ? 4.441 28.175 9.997 1.00 26.84 906 MET A N 1
ATOM 711 C CA . MET A 1 112 ? 5.605 29.017 9.681 1.00 30.66 906 MET A CA 1
ATOM 712 C C . MET A 1 112 ? 6.898 28.255 9.454 1.00 35.22 906 MET A C 1
ATOM 713 O O . MET A 1 112 ? 7.899 28.838 9.042 1.00 40.83 906 MET A O 1
ATOM 718 N N . LEU A 1 113 ? 6.889 26.978 9.772 1.00 31.18 907 LEU A N 1
ATOM 719 C CA . LEU A 1 113 ? 8.071 26.139 9.487 1.00 34.68 907 LEU A CA 1
ATOM 720 C C . LEU A 1 113 ? 7.534 24.834 8.903 1.00 40.34 907 LEU A C 1
ATOM 721 O O . LEU A 1 113 ? 6.494 24.402 9.325 1.00 42.25 907 LEU A O 1
ATOM 727 N N . ARG B 2 3 ? 13.710 42.969 -19.440 1.00 62.50 3500 ARG B N 1
ATOM 728 C CA . ARG B 2 3 ? 13.045 43.324 -18.191 1.00 60.90 3500 ARG B CA 1
ATOM 729 C C . ARG B 2 3 ? 11.522 43.257 -18.330 1.00 56.14 3500 ARG B C 1
ATOM 730 O O . ARG B 2 3 ? 10.787 43.694 -17.443 1.00 55.20 3500 ARG B O 1
ATOM 732 N N . LEU B 2 4 ? 11.052 42.726 -19.457 1.00 50.64 3501 LEU B N 1
ATOM 733 C CA . LEU B 2 4 ? 9.622 42.479 -19.642 1.00 41.25 3501 LEU B CA 1
ATOM 734 C C . LEU B 2 4 ? 9.307 41.004 -19.389 1.00 34.72 3501 LEU B C 1
ATOM 735 O O . LEU B 2 4 ? 8.628 40.352 -20.194 1.00 32.87 3501 LEU B O 1
ATOM 740 N N . THR B 2 5 ? 9.836 40.481 -18.283 1.00 31.90 3502 THR B N 1
ATOM 741 C CA . THR B 2 5 ? 9.662 39.076 -17.934 1.00 31.49 3502 THR B CA 1
ATOM 742 C C . THR B 2 5 ? 9.233 38.948 -16.474 1.00 29.41 3502 THR B C 1
ATOM 743 O O . THR B 2 5 ? 9.845 39.554 -15.603 1.00 36.40 3502 THR B O 1
ATOM 747 N N . LEU B 2 6 ? 8.193 38.162 -16.197 1.00 27.58 3503 LEU B N 1
ATOM 748 C CA . LEU B 2 6 ? 7.808 37.897 -14.796 1.00 26.28 3503 LEU B CA 1
ATOM 749 C C . LEU B 2 6 ? 8.671 36.805 -14.169 1.00 30.37 3503 LEU B C 1
ATOM 750 O O . LEU B 2 6 ? 9.109 35.878 -14.850 1.00 27.41 3503 LEU B O 1
ATOM 755 N N . PRO B 2 7 ? 8.860 36.856 -12.851 1.00 30.38 3504 PRO B N 1
ATOM 756 C CA . PRO B 2 7 ? 9.463 35.726 -12.136 1.00 27.72 3504 PRO B CA 1
ATOM 757 C C . PRO B 2 7 ? 8.521 34.538 -12.164 1.00 28.57 3504 PRO B C 1
ATOM 758 O O . PRO B 2 7 ? 7.336 34.705 -12.472 1.00 27.87 3504 PRO B O 1
ATOM 762 N N . PRO B 2 8 ? 9.025 33.337 -11.852 1.00 32.95 3505 PRO B N 1
ATOM 763 C CA . PRO B 2 8 ? 8.130 32.215 -11.535 1.00 33.55 3505 PRO B CA 1
ATOM 764 C C . PRO B 2 8 ? 7.069 32.651 -10.511 1.00 32.76 3505 PRO B C 1
ATOM 765 O O . PRO B 2 8 ? 7.430 33.330 -9.547 1.00 35.70 3505 PRO B O 1
ATOM 769 N N . SER B 2 9 ? 5.792 32.346 -10.717 1.00 30.88 3506 SER B N 1
ATOM 770 C CA . SER B 2 9 ? 4.837 32.857 -9.733 1.00 34.10 3506 SER B CA 1
ATOM 771 C C . SER B 2 9 ? 4.774 31.934 -8.533 1.00 34.73 3506 SER B C 1
ATOM 772 O O . SER B 2 9 ? 4.995 30.728 -8.656 1.00 34.55 3506 SER B O 1
ATOM 775 N N . GLU B 2 10 ? 4.495 32.519 -7.376 1.00 35.59 3507 GLU B N 1
ATOM 776 C CA . GLU B 2 10 ? 4.403 31.773 -6.148 1.00 30.87 3507 GLU B CA 1
ATOM 777 C C . GLU B 2 10 ? 2.938 31.618 -5.757 1.00 28.50 3507 GLU B C 1
ATOM 778 O O . GLU B 2 10 ? 2.611 31.149 -4.663 1.00 30.20 3507 GLU B O 1
ATOM 780 N N . ILE B 2 11 ? 2.060 32.010 -6.688 1.00 25.16 3508 ILE B N 1
ATOM 781 C CA . ILE B 2 11 ? 0.616 31.886 -6.473 1.00 25.42 3508 ILE B CA 1
ATOM 782 C C . ILE B 2 11 ? -0.021 31.249 -7.679 1.00 25.44 3508 ILE B C 1
ATOM 783 O O . ILE B 2 11 ? 0.283 31.641 -8.809 1.00 24.01 3508 ILE B O 1
ATOM 788 N N . THR B 2 12 ? -0.907 30.285 -7.444 1.00 24.02 3509 THR B N 1
ATOM 789 C CA . THR B 2 12 ? -1.555 29.570 -8.560 1.00 24.67 3509 THR B CA 1
ATOM 790 C C . THR B 2 12 ? -3.067 29.539 -8.402 1.00 26.28 3509 THR B C 1
ATOM 791 O O . THR B 2 12 ? -3.580 29.313 -7.301 1.00 26.98 3509 THR B O 1
ATOM 795 N N . LEU B 2 13 ? -3.781 29.812 -9.496 1.00 23.40 3510 LEU B N 1
ATOM 796 C CA . LEU B 2 13 ? -5.257 29.737 -9.559 1.00 24.04 3510 LEU B CA 1
ATOM 797 C C . LEU B 2 13 ? -5.656 28.321 -9.986 1.00 29.32 3510 LEU B C 1
ATOM 798 O O . LEU B 2 13 ? -5.167 27.850 -1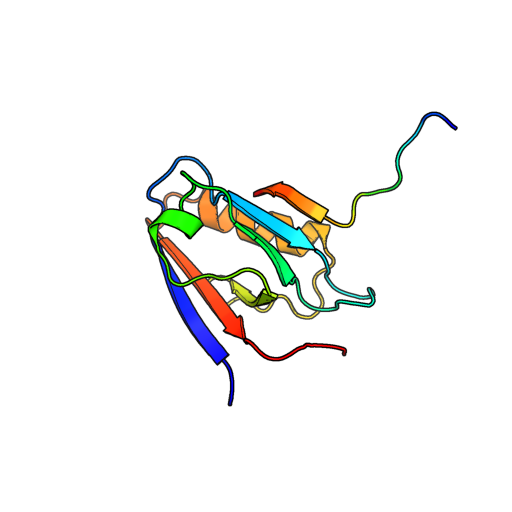0.983 1.00 27.86 3510 LEU B O 1
ATOM 803 N N . LEU B 2 14 ? -6.497 27.683 -9.183 1.00 30.56 3511 LEU B N 1
ATOM 804 C CA . LEU B 2 14 ? -7.000 26.320 -9.447 1.00 31.41 3511 LEU B CA 1
ATOM 805 C C . LEU B 2 14 ? -8.535 26.354 -9.542 1.00 36.32 3511 LEU B C 1
ATOM 806 O O . LEU B 2 14 ? -9.161 27.348 -9.340 1.00 35.03 3511 LEU B O 1
#

GO terms:
  GO:0005737 cytoplasm (C, IDA)
  GO:0001895 retina homeostasis (P, IMP)
  GO:0050953 sensory perception of light stimulus (P, IMP)
  GO:0007605 sensory perception of sound (P, IMP)
  GO:0005515 protein binding (F, IPI)
  GO:0042802 identical protein binding (F, IPI)

B-factor: mean 34.12, std 11.86, range [17.83, 86.41]

Organism: Homo sapiens (NCBI:txid9606)

Secondary structure (DSSP, 8-state):
-TTEEEEEEE--SSS--EEEE--TTSSS-S-EEEEE-TTSHHHHH----TT-EEEEETTEE-TT--HHHHHHHHHHHHH-SS-SEEEEEEESS----/---PPPPSEEE-

Solvent-accessible surface area: 6483 Å² total; per-residue (Å²): 90,133,32,39,80,110,3,132,1,116,38,54,28,98,70,1,0,0,4,0,65,2,0,15,150,61,104,39,14,6,0,85,0,37,62,35,80,86,55,5,0,0,97,85,35,52,88,7,117,82,21,12,3,0,37,55,2,58,61,84,63,0,125,60,49,71,6,154,58,0,8,125,12,0,24,83,10,35,142,38,203,118,87,84,53,0,19,0,36,1,8,138,117,135,24,152,176,144,184,121,169,104,108,78,50,82,40,124,34

Sequence (109 aa):
GPGSTLVRVKKSAATLGIAIEGGANTRQPLPRIVTIQRGGSAHNCGQLKVGHVILEVNGLTLRGKEHREAARIIAEAFKTKDRDYIDFLVTEFNVMLRLTLPPSEITLL

Nearest PDB structures (foldseek):
  6kz1-assembly1_A  TM=1.010E+00  e=7.267E-20  Homo sapiens
  6y9o-assembly1_A  TM=9.636E-01  e=1.541E-16  Mus musculus
  6y9p-assembly4_G  TM=9.933E-01  e=9.113E-14  Mus musculus
  1ufx-assembly1_A  TM=9.452E-01  e=1.235E-13  Homo sapiens
  5mv9-assembly1_B  TM=8.718E-01  e=9.591E-07  Homo sapiens

Radius of gyration: 13.38 Å; Cα contacts (8 Å, |Δi|>4): 238; chains: 2; bounding box: 33×35×37 Å